Protein AF-A0A7V8FDC9-F1 (afdb_monomer_lite)

pLDDT: mean 93.67, std 9.34, range [40.03, 98.31]

Sequence (93 aa):
MNAPLLPISPLLPQIQQHLAQHPRLVLEAPPGAGKTTQVPLALLDAPWLQDRKIILLEPRRVAARSAALFMARQLGEEVGGTVGYRIRFENKV

Radius of gyration: 13.57 Å; chains: 1; bounding box: 29×32×37 Å

Organism: Stenotrophomonas maltophilia (NCBI:txid40324)

S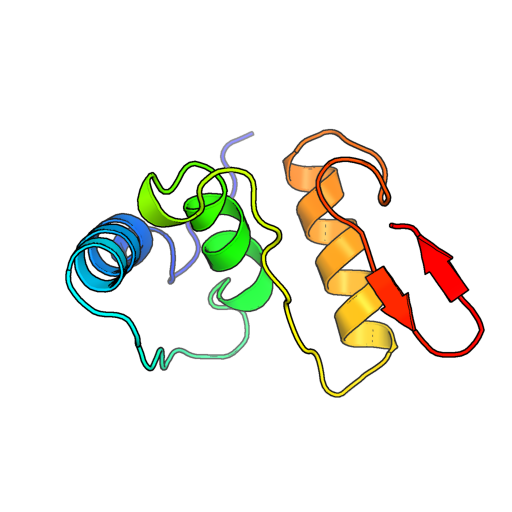econdary structure (DSSP, 8-state):
------TTGGGHHHHHHHHHH-S-------TTSSHHHHHHHHTTT-TTTTTPPP----SSHHHHHHHHHHHHHHHT--TTSSS-EEETTEEE-

Structure (mmCIF, N/CA/C/O backbone):
data_AF-A0A7V8FDC9-F1
#
_entry.id   AF-A0A7V8FDC9-F1
#
loop_
_atom_site.group_PDB
_atom_site.id
_atom_site.type_symbol
_atom_site.label_atom_id
_atom_site.label_alt_id
_atom_site.label_comp_id
_atom_site.label_asym_id
_atom_site.label_entity_id
_atom_site.label_seq_id
_atom_site.pdbx_PDB_ins_code
_atom_site.Cartn_x
_atom_site.Cartn_y
_atom_site.Cartn_z
_atom_site.occupancy
_atom_site.B_iso_or_equiv
_atom_site.auth_seq_id
_atom_site.auth_comp_id
_atom_site.auth_asym_id
_atom_site.auth_atom_id
_atom_site.pdbx_PDB_model_num
ATOM 1 N N . MET A 1 1 ? 0.174 20.020 -9.590 1.00 40.03 1 MET A N 1
ATOM 2 C CA . MET A 1 1 ? 1.450 19.572 -10.193 1.00 40.03 1 MET A CA 1
ATOM 3 C C . MET A 1 1 ? 1.227 18.160 -10.702 1.00 40.03 1 MET A C 1
ATOM 5 O O . MET A 1 1 ? 0.902 17.309 -9.886 1.00 40.03 1 MET A O 1
ATOM 9 N N . ASN A 1 2 ? 1.299 17.929 -12.018 1.00 46.06 2 ASN A N 1
ATOM 10 C CA . ASN A 1 2 ? 1.130 16.589 -12.588 1.00 46.06 2 ASN A CA 1
ATOM 11 C C . ASN A 1 2 ? 2.242 15.687 -12.049 1.00 46.06 2 ASN A C 1
ATOM 13 O O . ASN A 1 2 ? 3.413 15.908 -12.356 1.00 46.06 2 ASN A O 1
ATOM 17 N N . ALA A 1 3 ? 1.882 14.715 -11.211 1.00 58.12 3 ALA A N 1
ATOM 18 C CA . ALA A 1 3 ? 2.814 13.678 -10.803 1.00 58.12 3 ALA A CA 1
ATOM 19 C C . ALA A 1 3 ? 3.331 12.962 -12.066 1.00 58.12 3 ALA A C 1
ATOM 21 O O . ALA A 1 3 ? 2.544 12.743 -12.994 1.00 58.12 3 ALA A O 1
ATOM 22 N N . PRO A 1 4 ? 4.630 12.621 -12.149 1.00 64.38 4 PRO A N 1
ATOM 23 C CA . PRO A 1 4 ? 5.137 11.836 -13.265 1.00 64.38 4 PRO A CA 1
ATOM 24 C C . PRO A 1 4 ? 4.330 10.538 -13.370 1.00 64.38 4 PRO A C 1
ATOM 26 O O . PRO A 1 4 ? 4.123 9.855 -12.366 1.00 64.38 4 PRO A O 1
ATOM 29 N N . LEU A 1 5 ? 3.856 10.226 -14.580 1.00 83.06 5 LEU A N 1
ATOM 30 C CA . LEU A 1 5 ? 3.119 8.995 -14.860 1.00 83.06 5 LEU A CA 1
ATOM 31 C C . LEU A 1 5 ? 3.988 7.800 -14.459 1.00 83.06 5 LEU A C 1
ATOM 33 O O . LEU A 1 5 ? 5.061 7.578 -15.022 1.00 83.06 5 LEU A O 1
ATOM 37 N N . LEU A 1 6 ? 3.534 7.053 -13.455 1.00 91.62 6 LEU A N 1
ATOM 38 C CA . LEU A 1 6 ? 4.226 5.861 -12.988 1.00 91.62 6 LEU A CA 1
ATOM 39 C C . LEU A 1 6 ? 3.951 4.709 -13.965 1.00 91.62 6 LEU A C 1
ATOM 41 O O . LEU A 1 6 ? 2.858 4.640 -14.529 1.00 91.62 6 LEU A O 1
ATOM 45 N N . PRO A 1 7 ? 4.883 3.754 -14.141 1.00 94.44 7 PRO A N 1
ATOM 46 C CA . PRO A 1 7 ? 4.675 2.615 -15.037 1.00 94.44 7 PRO A CA 1
ATOM 47 C C . PRO A 1 7 ? 3.393 1.812 -14.763 1.00 94.44 7 PRO A C 1
ATOM 49 O O . PRO A 1 7 ? 2.853 1.196 -15.675 1.00 94.44 7 PRO A O 1
ATOM 52 N N . ILE A 1 8 ? 2.889 1.820 -13.522 1.00 94.75 8 ILE A N 1
ATOM 53 C CA . ILE A 1 8 ? 1.632 1.152 -13.164 1.00 94.75 8 ILE A CA 1
ATOM 54 C C . ILE A 1 8 ? 0.375 1.927 -13.580 1.00 94.75 8 ILE A C 1
ATOM 56 O O . ILE A 1 8 ? -0.676 1.314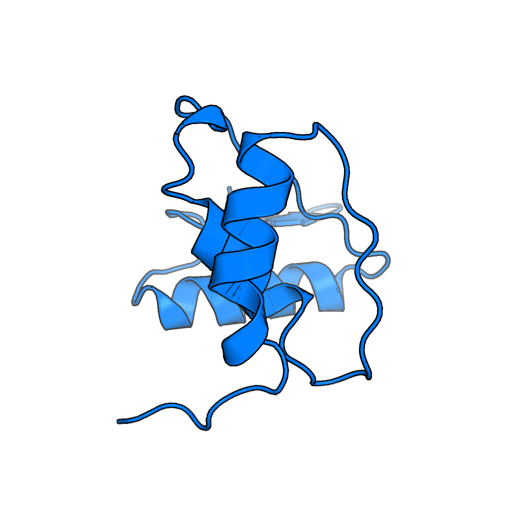 -13.740 1.00 94.75 8 ILE A O 1
ATOM 60 N N . SER A 1 9 ? 0.456 3.249 -13.759 1.00 93.62 9 SER A N 1
ATOM 61 C CA . SER A 1 9 ? -0.692 4.120 -14.036 1.00 93.62 9 SER A CA 1
ATOM 62 C C . SER A 1 9 ? -1.572 3.642 -15.202 1.00 93.62 9 SER A C 1
ATOM 64 O O . SER A 1 9 ? -2.779 3.533 -14.992 1.00 93.62 9 SER A O 1
ATOM 66 N N . PRO A 1 10 ? -1.036 3.283 -16.391 1.00 94.12 10 PRO A N 1
ATOM 67 C CA . PRO A 1 10 ? -1.872 2.791 -17.490 1.00 94.12 10 PRO A CA 1
ATOM 68 C C . PRO A 1 10 ? -2.527 1.425 -17.217 1.00 94.12 10 PRO A C 1
ATOM 70 O O . PRO A 1 10 ? -3.488 1.073 -17.892 1.00 94.12 10 PRO A O 1
ATOM 73 N N . LEU A 1 11 ? -2.039 0.658 -16.234 1.00 94.88 11 LEU A N 1
ATOM 74 C CA . LEU A 1 11 ? -2.558 -0.671 -15.894 1.00 94.88 11 LEU A CA 1
ATOM 75 C C . LEU A 1 11 ? -3.664 -0.632 -14.827 1.00 94.88 11 LEU A C 1
ATOM 77 O O . LEU A 1 11 ? -4.378 -1.620 -14.666 1.00 94.88 11 LEU A O 1
ATOM 81 N N . LEU A 1 12 ? -3.842 0.484 -14.106 1.00 95.94 12 LEU A N 1
ATOM 82 C CA . LEU A 1 12 ? -4.824 0.587 -13.015 1.00 95.94 12 LEU A CA 1
ATOM 83 C C . LEU A 1 12 ? -6.264 0.241 -13.446 1.00 95.94 12 LEU A C 1
ATOM 85 O O . LEU A 1 12 ? -6.889 -0.551 -12.736 1.00 95.94 12 LEU A O 1
ATOM 89 N N . PRO A 1 13 ? -6.780 0.711 -14.605 1.00 95.88 13 PRO A N 1
ATOM 90 C CA . PRO A 1 13 ? -8.128 0.343 -15.042 1.00 95.88 13 PRO A CA 1
ATOM 91 C C . PRO A 1 13 ? -8.284 -1.166 -15.268 1.00 95.88 13 PRO A C 1
ATOM 93 O O . PRO A 1 13 ? -9.285 -1.759 -14.869 1.00 95.88 13 PRO A O 1
ATOM 96 N N . GLN A 1 14 ? -7.269 -1.812 -15.849 1.00 96.38 14 GLN A N 1
ATOM 97 C CA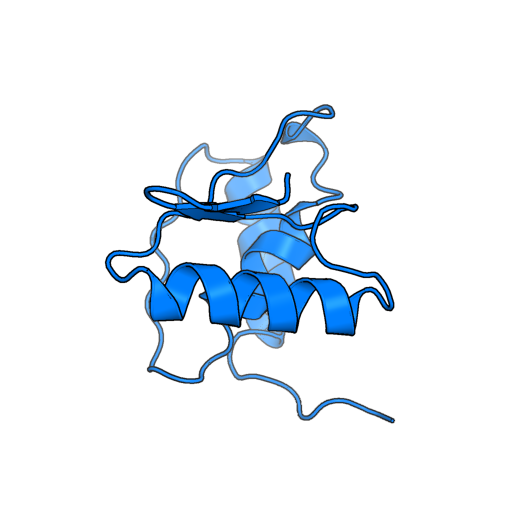 . GLN A 1 14 ? -7.278 -3.256 -16.086 1.00 96.38 14 GLN A CA 1
ATOM 98 C C . GLN A 1 14 ? -7.233 -4.044 -14.768 1.00 96.38 14 GLN A C 1
ATOM 100 O O . GLN A 1 14 ? -7.926 -5.050 -14.624 1.00 96.38 14 GLN A O 1
ATOM 105 N N . ILE A 1 15 ? -6.457 -3.572 -13.786 1.00 97.00 15 ILE A N 1
ATOM 106 C CA . ILE A 1 15 ? -6.393 -4.160 -12.440 1.00 97.00 15 ILE A CA 1
ATOM 107 C C . ILE A 1 15 ? -7.763 -4.086 -11.753 1.00 97.00 15 ILE A C 1
ATOM 109 O O . ILE A 1 15 ? -8.235 -5.093 -11.223 1.00 97.00 15 ILE A O 1
ATOM 113 N N . GLN A 1 16 ? -8.418 -2.920 -11.792 1.00 96.81 16 GLN A N 1
ATOM 114 C CA . GLN A 1 16 ? -9.753 -2.715 -11.221 1.00 96.81 16 GLN A CA 1
ATOM 115 C C . GLN A 1 16 ? -10.793 -3.637 -11.870 1.00 96.81 16 GLN A C 1
ATOM 117 O O . GLN A 1 16 ? -11.534 -4.320 -11.164 1.00 96.81 16 GLN A O 1
ATOM 122 N N . GLN A 1 17 ? -10.817 -3.697 -13.206 1.00 96.69 17 GLN A N 1
ATOM 123 C CA . GLN A 1 17 ? -11.732 -4.558 -13.960 1.00 96.69 17 GLN A CA 1
ATOM 124 C C . GLN A 1 17 ? -11.521 -6.040 -13.641 1.00 96.69 17 GLN A C 1
ATOM 126 O O . GLN A 1 17 ? -12.491 -6.760 -13.409 1.00 96.69 17 GLN A O 1
ATOM 131 N N . HIS A 1 18 ? -10.266 -6.494 -13.579 1.00 97.50 18 HIS A N 1
ATOM 132 C CA . HIS A 1 18 ? -9.960 -7.886 -13.268 1.00 97.50 18 HIS A CA 1
ATOM 133 C C . HIS A 1 18 ? -10.426 -8.260 -11.859 1.00 97.50 18 HIS A C 1
ATOM 135 O O . HIS A 1 18 ? -11.091 -9.277 -11.690 1.00 97.50 18 HIS A O 1
ATOM 141 N N . LEU A 1 19 ? -10.135 -7.427 -10.853 1.00 96.75 19 LEU A N 1
ATOM 142 C CA . LEU A 1 19 ? -10.536 -7.690 -9.467 1.00 96.75 19 LEU A CA 1
ATOM 143 C C . LEU A 1 19 ? -12.049 -7.559 -9.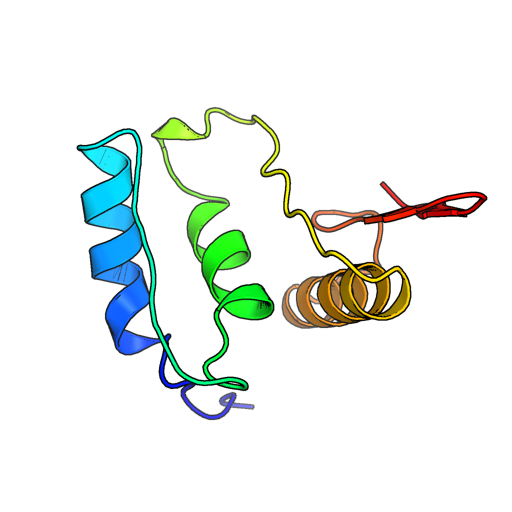231 1.00 96.75 19 LEU A C 1
ATOM 145 O O . LEU A 1 19 ? -12.571 -8.142 -8.286 1.00 96.75 19 LEU A O 1
ATOM 149 N N . ALA A 1 20 ? -12.773 -6.846 -10.099 1.00 96.25 20 ALA A N 1
ATOM 150 C CA . ALA A 1 20 ? -14.235 -6.835 -10.081 1.00 96.25 20 ALA A CA 1
ATOM 151 C C . ALA A 1 20 ? -14.856 -8.162 -10.552 1.00 96.25 20 ALA A C 1
ATOM 153 O O . ALA A 1 20 ? -15.973 -8.484 -10.155 1.00 96.25 20 ALA A O 1
ATOM 154 N N . GLN A 1 21 ? -14.150 -8.930 -11.387 1.00 97.12 21 GLN A N 1
ATOM 155 C CA . GLN A 1 21 ? -14.638 -10.191 -11.962 1.00 97.12 21 GLN A CA 1
ATOM 156 C C . GLN A 1 21 ? -14.015 -11.426 -11.303 1.00 97.12 21 GLN A C 1
ATOM 158 O O . GLN A 1 21 ? -14.609 -12.505 -11.295 1.00 97.12 21 GLN A O 1
ATOM 163 N N . HIS A 1 22 ? -12.815 -11.280 -10.745 1.00 97.00 22 HIS A N 1
ATOM 164 C CA . HIS A 1 22 ? -12.023 -12.367 -10.199 1.00 97.00 22 HIS A CA 1
ATOM 165 C C . HIS A 1 22 ? -11.478 -12.008 -8.815 1.00 97.00 22 HIS A C 1
ATOM 167 O O . HIS A 1 22 ? -10.992 -10.902 -8.600 1.00 97.00 22 HIS A O 1
ATOM 173 N N . PRO A 1 23 ? -11.453 -12.959 -7.868 1.00 94.94 23 PRO A N 1
ATOM 174 C CA . PRO A 1 23 ? -11.059 -12.668 -6.492 1.00 94.94 23 PRO A CA 1
ATOM 175 C C . PRO A 1 23 ? -9.544 -12.489 -6.293 1.00 94.94 23 PRO A C 1
ATOM 177 O O . PRO A 1 23 ? -9.105 -12.250 -5.170 1.00 94.94 23 PRO A O 1
ATOM 180 N N . ARG A 1 24 ? -8.715 -12.702 -7.325 1.00 96.81 24 ARG A N 1
ATOM 181 C CA . ARG A 1 24 ? -7.251 -12.764 -7.198 1.00 96.81 24 ARG A CA 1
ATOM 182 C C . ARG A 1 24 ? -6.569 -12.226 -8.446 1.00 96.81 24 ARG A C 1
ATOM 184 O O . ARG A 1 24 ? -6.997 -12.535 -9.549 1.00 96.81 24 ARG A O 1
ATOM 191 N N . LEU A 1 25 ? -5.455 -11.530 -8.248 1.00 96.44 25 LEU A N 1
ATOM 192 C CA . LEU A 1 25 ? -4.572 -11.044 -9.303 1.00 96.44 25 LEU A CA 1
ATOM 193 C C . LEU A 1 25 ? -3.117 -11.176 -8.841 1.00 96.44 25 LEU A C 1
ATOM 195 O O . LEU A 1 25 ? -2.801 -10.847 -7.698 1.00 96.44 25 LEU A O 1
ATOM 199 N N . VAL A 1 26 ? -2.233 -11.621 -9.734 1.00 96.38 26 VAL A N 1
ATOM 200 C CA . VAL A 1 26 ? -0.780 -11.532 -9.540 1.00 96.38 26 VAL A CA 1
ATOM 201 C C . VAL A 1 26 ? -0.269 -10.387 -10.398 1.00 96.38 26 VAL A C 1
ATOM 203 O O . VAL A 1 26 ? -0.548 -10.333 -11.593 1.00 96.38 26 VAL A O 1
ATOM 206 N N . LEU A 1 27 ? 0.464 -9.468 -9.778 1.00 94.88 27 LEU A N 1
ATOM 207 C CA . LEU A 1 27 ? 1.005 -8.293 -10.442 1.00 94.88 27 LEU A CA 1
ATOM 208 C C . LEU A 1 27 ? 2.530 -8.327 -10.402 1.00 94.88 27 LEU A C 1
ATOM 210 O O . LEU A 1 27 ? 3.137 -8.190 -9.339 1.00 94.88 27 LEU A O 1
ATOM 214 N N . GLU A 1 28 ? 3.142 -8.431 -11.575 1.00 94.38 28 GLU A N 1
ATOM 215 C CA . GLU A 1 28 ? 4.581 -8.290 -11.755 1.00 94.38 28 GLU A CA 1
ATOM 216 C C . GLU A 1 28 ? 4.897 -6.921 -12.363 1.00 94.38 28 GLU A C 1
ATOM 218 O O . GLU A 1 28 ? 4.255 -6.479 -13.310 1.00 94.38 28 GLU A O 1
ATOM 223 N N . ALA A 1 29 ? 5.879 -6.218 -11.800 1.00 90.62 29 ALA A N 1
ATOM 224 C CA . ALA A 1 29 ? 6.478 -5.048 -12.439 1.00 90.62 29 ALA A CA 1
ATOM 225 C C . ALA A 1 29 ? 7.819 -4.713 -11.749 1.00 90.62 29 ALA A C 1
ATOM 227 O O . ALA A 1 29 ? 8.054 -5.157 -10.617 1.00 90.62 29 ALA A O 1
ATOM 228 N N . PRO A 1 30 ? 8.657 -3.838 -12.321 1.00 90.75 30 PRO A N 1
ATOM 229 C CA . PRO A 1 30 ? 9.937 -3.472 -11.713 1.00 90.75 30 PRO A CA 1
ATOM 230 C C . PRO A 1 30 ? 9.789 -2.676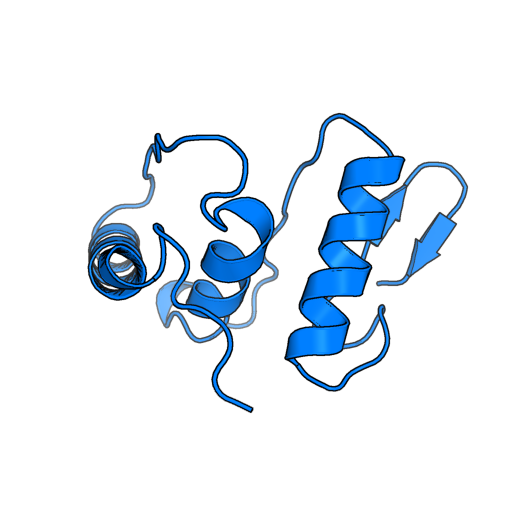 -10.397 1.00 90.75 30 PRO A C 1
ATOM 232 O O . PRO A 1 30 ? 8.737 -2.066 -10.148 1.00 90.75 30 PRO A O 1
ATOM 235 N N . PRO A 1 31 ? 10.816 -2.653 -9.525 1.00 91.44 31 PRO A N 1
ATOM 236 C CA . PRO A 1 31 ? 10.889 -1.713 -8.405 1.00 91.44 31 PRO A CA 1
ATOM 237 C C . PRO A 1 31 ? 10.701 -0.264 -8.875 1.00 91.44 31 PRO A C 1
ATOM 239 O O . PRO A 1 31 ? 11.089 0.091 -9.982 1.00 91.44 31 PRO A O 1
ATOM 242 N N . GLY A 1 32 ? 10.064 0.575 -8.056 1.00 91.50 32 GLY A N 1
ATOM 243 C CA . GLY A 1 32 ? 9.776 1.969 -8.425 1.00 91.50 32 GLY A CA 1
ATOM 244 C C . GLY A 1 32 ? 8.598 2.163 -9.392 1.00 91.50 32 GLY A C 1
ATOM 245 O O . GLY A 1 32 ? 8.176 3.293 -9.598 1.00 91.50 32 GLY A O 1
ATOM 246 N N . ALA A 1 33 ? 7.981 1.092 -9.910 1.00 94.75 33 ALA A N 1
ATOM 247 C CA . ALA A 1 33 ? 6.843 1.199 -10.833 1.00 94.75 33 ALA A CA 1
ATOM 248 C C . ALA A 1 33 ? 5.549 1.785 -10.225 1.00 94.75 33 ALA A C 1
ATOM 250 O O . ALA A 1 33 ? 4.594 2.010 -10.960 1.00 94.75 33 ALA A O 1
ATOM 251 N N . GLY A 1 34 ? 5.482 1.976 -8.902 1.00 94.81 34 GLY A N 1
ATOM 252 C CA . GLY A 1 34 ? 4.294 2.500 -8.211 1.00 94.81 34 GLY A CA 1
ATOM 253 C C . GLY A 1 34 ? 3.319 1.453 -7.658 1.00 94.81 34 GLY A C 1
ATOM 254 O O . GLY A 1 34 ? 2.235 1.811 -7.216 1.00 94.81 34 GLY A O 1
ATOM 255 N N . LYS A 1 35 ? 3.677 0.161 -7.646 1.00 95.69 35 LYS A N 1
ATOM 256 C CA . LYS A 1 35 ? 2.779 -0.934 -7.213 1.00 95.69 35 LYS A CA 1
ATOM 257 C C . LYS A 1 35 ? 2.203 -0.736 -5.809 1.00 95.69 35 LYS A C 1
ATOM 259 O O . LYS A 1 35 ? 0.993 -0.647 -5.651 1.00 95.69 35 LYS A O 1
ATOM 264 N N . THR A 1 36 ? 3.076 -0.608 -4.813 1.00 95.56 36 THR A N 1
ATOM 265 C CA . THR A 1 36 ? 2.697 -0.409 -3.406 1.00 95.56 36 THR A CA 1
ATOM 266 C C . THR A 1 36 ? 1.933 0.897 -3.181 1.00 95.56 36 THR A C 1
ATOM 268 O O . THR A 1 36 ? 1.115 0.978 -2.276 1.00 95.56 36 THR A O 1
ATOM 271 N N . THR A 1 37 ? 2.201 1.931 -3.983 1.00 95.50 37 THR A N 1
ATOM 272 C CA . THR A 1 37 ? 1.774 3.306 -3.693 1.00 95.50 37 THR A CA 1
ATOM 273 C C . THR A 1 37 ? 0.606 3.805 -4.535 1.00 95.50 37 THR A C 1
ATOM 275 O O . THR A 1 37 ? 0.079 4.870 -4.233 1.00 95.50 37 THR A O 1
ATOM 278 N N . GLN A 1 38 ? 0.223 3.102 -5.603 1.00 96.25 38 GLN A N 1
ATOM 279 C CA . GLN A 1 38 ? -0.884 3.492 -6.489 1.00 96.25 38 GLN A CA 1
ATOM 280 C C . GLN A 1 38 ? -2.001 2.456 -6.512 1.00 96.25 38 GLN A C 1
ATOM 282 O O . GLN A 1 38 ? -3.168 2.830 -6.517 1.00 96.25 38 GLN A O 1
ATOM 287 N N . VAL A 1 39 ? -1.662 1.161 -6.501 1.00 97.00 39 VAL A N 1
ATOM 288 C CA . VAL A 1 39 ? -2.670 0.100 -6.622 1.00 97.00 39 VAL A CA 1
ATOM 289 C C . VAL A 1 39 ? -3.655 0.121 -5.449 1.00 97.00 39 VAL A C 1
ATOM 291 O O . VAL A 1 39 ? -4.848 0.135 -5.723 1.00 97.00 39 VAL A O 1
ATOM 294 N N . PRO A 1 40 ? -3.231 0.196 -4.169 1.00 97.19 40 PRO A N 1
ATOM 295 C CA . PRO A 1 40 ? -4.189 0.236 -3.064 1.00 97.19 40 PRO A CA 1
ATOM 296 C C . PRO A 1 40 ? -5.121 1.449 -3.131 1.00 97.19 40 PRO A C 1
ATOM 298 O O . PRO A 1 40 ? -6.314 1.300 -2.900 1.00 97.19 40 PRO A O 1
ATOM 301 N N . LEU A 1 41 ? -4.591 2.622 -3.504 1.00 96.94 41 LEU A N 1
ATOM 302 C CA . LEU A 1 41 ? -5.377 3.853 -3.626 1.00 96.94 41 LEU A CA 1
ATOM 303 C C . LEU A 1 41 ? -6.427 3.753 -4.737 1.00 96.94 41 LEU A C 1
ATOM 305 O O . LEU A 1 41 ? -7.579 4.101 -4.519 1.00 96.94 41 LEU A O 1
ATOM 309 N N . ALA A 1 42 ? -6.060 3.204 -5.898 1.00 96.06 42 ALA A N 1
ATOM 310 C CA . ALA A 1 42 ? -6.993 2.993 -7.004 1.00 96.06 42 ALA A CA 1
ATOM 311 C C . ALA A 1 42 ? -8.116 1.991 -6.673 1.00 96.06 42 ALA A C 1
ATOM 313 O O . ALA A 1 42 ? -9.132 1.951 -7.362 1.00 96.06 42 ALA A O 1
ATOM 314 N N . LEU A 1 43 ? -7.936 1.154 -5.650 1.00 96.94 43 LEU A N 1
ATOM 315 C CA . LEU A 1 43 ? -8.923 0.162 -5.228 1.00 96.94 43 LEU A CA 1
ATOM 316 C C . LEU A 1 43 ? -9.819 0.642 -4.076 1.00 96.94 43 LEU A C 1
ATOM 318 O O . LEU A 1 43 ? -10.724 -0.100 -3.703 1.00 96.94 43 LEU A O 1
ATOM 322 N N . LEU A 1 44 ? -9.603 1.845 -3.524 1.00 95.69 44 LEU A N 1
ATOM 323 C CA . LEU A 1 44 ? -10.416 2.375 -2.419 1.00 95.69 44 LEU A CA 1
ATOM 324 C C . LEU A 1 44 ? -11.896 2.510 -2.798 1.00 95.69 44 LEU A C 1
ATOM 326 O O . LEU A 1 44 ? -12.759 2.154 -2.005 1.00 95.69 44 LEU A O 1
ATOM 330 N N . ASP A 1 45 ? -12.177 2.925 -4.033 1.00 92.81 45 ASP A N 1
ATOM 331 C CA . ASP A 1 45 ? -13.545 3.112 -4.536 1.00 92.81 45 ASP A CA 1
ATOM 332 C C . ASP A 1 45 ? -14.102 1.863 -5.241 1.00 92.81 45 ASP A C 1
ATOM 334 O O . ASP A 1 45 ? -15.103 1.920 -5.960 1.00 92.81 45 ASP A O 1
ATOM 338 N N . ALA A 1 46 ? -13.438 0.712 -5.103 1.00 95.50 46 ALA A N 1
ATOM 339 C CA . ALA A 1 46 ? -13.865 -0.496 -5.788 1.00 95.50 46 ALA A CA 1
ATOM 340 C C . ALA A 1 46 ? -15.207 -1.006 -5.213 1.00 95.50 46 ALA A C 1
ATOM 342 O O . ALA A 1 46 ? -15.285 -1.276 -4.013 1.00 95.50 46 ALA A O 1
ATOM 343 N N . PRO A 1 47 ? -16.250 -1.251 -6.036 1.00 93.56 47 PRO A N 1
ATOM 344 C CA . PRO A 1 47 ? -17.575 -1.645 -5.534 1.00 93.56 47 PRO A CA 1
ATOM 345 C C . PRO A 1 47 ? -17.584 -2.930 -4.697 1.00 93.56 47 PRO A C 1
ATOM 347 O O . PRO A 1 47 ? -18.398 -3.097 -3.792 1.00 93.56 47 PRO A O 1
ATOM 350 N N . TRP A 1 48 ? -16.661 -3.851 -4.983 1.00 95.00 48 TRP A N 1
ATOM 351 C CA . TRP A 1 48 ? -16.515 -5.102 -4.242 1.00 95.00 48 TRP A CA 1
ATOM 352 C C . TRP A 1 48 ? -15.888 -4.915 -2.853 1.00 95.00 48 TRP A C 1
ATOM 354 O O . TRP A 1 48 ? -15.956 -5.831 -2.028 1.00 95.00 48 TRP A O 1
ATOM 364 N N . LEU A 1 49 ? -15.278 -3.760 -2.566 1.00 95.50 49 LEU A N 1
ATOM 365 C CA . LEU A 1 49 ? -14.668 -3.488 -1.269 1.00 95.50 49 LEU A CA 1
ATOM 366 C C . LEU A 1 49 ? -15.737 -3.365 -0.176 1.00 95.50 49 LEU A C 1
ATOM 368 O O . LEU A 1 49 ? -15.535 -3.922 0.901 1.00 95.50 49 LEU A O 1
ATOM 372 N N . GLN A 1 50 ? -16.897 -2.765 -0.481 1.00 92.69 50 GLN A N 1
ATOM 373 C CA . GLN A 1 50 ? -18.057 -2.657 0.422 1.00 92.69 50 GLN A CA 1
ATOM 374 C C . GLN A 1 50 ? -17.679 -2.111 1.812 1.00 92.69 50 GLN A C 1
ATOM 376 O O . GLN A 1 50 ? -17.885 -2.783 2.821 1.00 92.69 50 GLN A O 1
ATOM 381 N N . ASP A 1 51 ? -17.033 -0.943 1.852 1.00 88.69 51 ASP A N 1
ATOM 382 C CA . ASP A 1 51 ? -16.565 -0.269 3.080 1.00 88.69 51 ASP A CA 1
ATOM 383 C C . ASP A 1 51 ? -15.580 -1.082 3.947 1.00 88.69 51 ASP A C 1
ATOM 385 O O . ASP A 1 51 ? -15.262 -0.721 5.085 1.00 88.69 51 ASP A O 1
ATOM 389 N N . ARG A 1 52 ? -15.053 -2.196 3.423 1.00 95.44 52 ARG A N 1
ATOM 390 C CA . ARG A 1 52 ? -14.007 -2.976 4.091 1.00 95.44 52 ARG A CA 1
ATOM 391 C C . ARG A 1 52 ? -12.644 -2.316 3.914 1.00 95.44 52 ARG A C 1
ATOM 393 O O . ARG A 1 52 ? -12.419 -1.471 3.056 1.00 95.44 52 ARG A O 1
ATOM 400 N N . LYS A 1 53 ? -11.689 -2.747 4.736 1.00 95.75 53 LYS A N 1
ATOM 401 C CA . LYS A 1 53 ? -10.310 -2.252 4.698 1.00 95.75 53 LYS A CA 1
ATOM 402 C C . LYS A 1 53 ? -9.452 -3.087 3.753 1.00 95.75 53 LYS A C 1
ATOM 404 O O . LYS A 1 53 ? -9.522 -4.316 3.769 1.00 95.75 53 LYS A O 1
ATOM 409 N N . ILE A 1 54 ? -8.576 -2.422 3.005 1.00 97.69 54 ILE A N 1
ATOM 410 C CA . ILE A 1 54 ? -7.481 -3.072 2.280 1.00 97.69 54 ILE A CA 1
ATOM 411 C C . ILE A 1 54 ? -6.314 -3.265 3.250 1.00 97.69 54 ILE A C 1
ATOM 413 O O . ILE A 1 54 ? -5.845 -2.311 3.869 1.00 97.69 54 ILE A O 1
ATOM 417 N N . ILE A 1 55 ? -5.824 -4.499 3.375 1.00 97.62 55 ILE A N 1
ATOM 418 C CA . ILE A 1 55 ? -4.619 -4.802 4.153 1.00 97.62 55 ILE A CA 1
ATOM 419 C C . ILE A 1 55 ? -3.435 -4.929 3.200 1.00 97.62 55 ILE A C 1
ATOM 421 O O . ILE A 1 55 ? -3.377 -5.846 2.384 1.00 97.62 55 ILE A O 1
ATOM 425 N N . LEU A 1 56 ? -2.477 -4.014 3.333 1.00 97.62 56 LEU A N 1
ATOM 426 C CA . LEU A 1 56 ? -1.220 -4.037 2.596 1.00 97.62 56 LEU A CA 1
ATOM 427 C C . LEU A 1 56 ? -0.103 -4.556 3.503 1.00 97.62 56 LEU A C 1
ATOM 429 O O . LEU A 1 56 ? 0.238 -3.929 4.506 1.00 97.62 56 LEU A O 1
ATOM 433 N N . LEU A 1 57 ? 0.461 -5.711 3.154 1.00 97.44 57 LEU A N 1
ATOM 434 C CA . LEU A 1 57 ? 1.556 -6.322 3.901 1.00 97.44 57 LEU A CA 1
ATOM 435 C C . LEU A 1 57 ? 2.900 -5.912 3.303 1.00 97.44 57 LEU A C 1
ATOM 437 O O . LEU A 1 57 ? 3.132 -6.070 2.109 1.00 97.44 57 LEU A O 1
ATOM 441 N N . GLU A 1 58 ? 3.804 -5.444 4.158 1.00 96.25 58 GLU A N 1
ATOM 442 C CA . GLU A 1 58 ? 5.174 -5.089 3.795 1.00 96.25 58 GLU A CA 1
ATOM 443 C C . GLU A 1 58 ? 6.151 -5.841 4.714 1.00 96.25 58 GLU A C 1
ATOM 445 O O . GLU A 1 58 ? 5.967 -5.843 5.935 1.00 96.25 58 GLU A O 1
ATOM 450 N N . PRO A 1 59 ? 7.218 -6.466 4.180 1.00 93.62 59 PRO A N 1
ATOM 451 C CA . PRO A 1 59 ? 8.103 -7.333 4.963 1.00 93.62 59 PRO A CA 1
ATOM 452 C C . PRO A 1 59 ? 8.991 -6.557 5.945 1.00 93.62 59 PRO A C 1
ATOM 454 O O . PRO A 1 59 ? 9.585 -7.135 6.853 1.00 93.62 59 PRO A O 1
ATOM 457 N N . ARG A 1 60 ? 9.131 -5.240 5.755 1.00 96.00 60 ARG A N 1
ATOM 458 C CA . ARG A 1 60 ? 10.020 -4.379 6.541 1.00 96.00 60 ARG A CA 1
ATOM 459 C C . ARG A 1 60 ? 9.226 -3.240 7.166 1.00 96.00 60 ARG A C 1
ATOM 461 O O . ARG A 1 60 ? 8.498 -2.537 6.474 1.00 96.00 60 ARG A O 1
ATOM 468 N N . ARG A 1 61 ? 9.465 -2.981 8.458 1.00 96.38 61 ARG A N 1
ATOM 469 C CA . ARG A 1 61 ? 8.832 -1.879 9.216 1.00 96.38 61 ARG A CA 1
ATOM 470 C C . ARG A 1 61 ? 8.984 -0.522 8.526 1.00 96.38 61 ARG A C 1
ATOM 472 O O . ARG A 1 61 ? 8.029 0.242 8.453 1.00 96.38 61 ARG A O 1
ATOM 479 N N . VAL A 1 62 ? 10.182 -0.245 8.006 1.00 96.50 62 VAL A N 1
ATOM 480 C CA . VAL A 1 62 ? 10.478 1.008 7.296 1.00 96.50 62 VAL A CA 1
ATOM 481 C C . VAL A 1 62 ? 9.651 1.119 6.015 1.00 96.50 62 VAL A C 1
ATOM 483 O O . VAL A 1 62 ? 9.091 2.176 5.764 1.00 96.50 62 VAL A O 1
ATOM 486 N N . ALA A 1 63 ? 9.501 0.029 5.254 1.00 95.19 63 ALA A N 1
ATOM 487 C CA . ALA A 1 63 ? 8.693 0.024 4.035 1.00 95.19 63 ALA A CA 1
ATOM 488 C C . ALA A 1 63 ? 7.210 0.283 4.339 1.00 95.19 63 ALA A C 1
ATOM 490 O O . ALA A 1 63 ? 6.622 1.164 3.720 1.00 95.19 63 ALA A O 1
ATOM 491 N N . ALA A 1 64 ? 6.647 -0.387 5.353 1.00 96.62 64 ALA A N 1
ATOM 492 C CA . ALA A 1 64 ? 5.264 -0.170 5.788 1.00 96.62 64 ALA A CA 1
ATOM 493 C C . ALA A 1 64 ? 5.001 1.301 6.158 1.00 96.62 64 ALA A C 1
ATOM 495 O O . ALA A 1 64 ? 4.067 1.925 5.655 1.00 96.62 64 ALA A O 1
ATOM 496 N N . ARG A 1 65 ? 5.869 1.879 6.999 1.00 97.19 65 ARG A N 1
ATOM 497 C CA . ARG A 1 65 ? 5.758 3.276 7.437 1.00 97.19 65 ARG A CA 1
ATOM 498 C C . ARG A 1 65 ? 5.917 4.256 6.272 1.00 97.19 65 ARG A C 1
ATOM 500 O O . ARG A 1 65 ? 5.115 5.176 6.139 1.00 97.19 65 ARG A O 1
ATOM 507 N N . SER A 1 66 ? 6.929 4.065 5.425 1.00 96.81 66 SER A N 1
ATOM 508 C CA . SER A 1 66 ? 7.181 4.928 4.266 1.00 96.81 66 SER A CA 1
ATOM 509 C C . SER A 1 66 ? 6.054 4.866 3.237 1.00 96.81 66 SER A C 1
ATOM 511 O O . SER A 1 66 ? 5.666 5.910 2.721 1.00 96.81 66 SER A O 1
ATOM 513 N N . ALA A 1 67 ? 5.501 3.681 2.966 1.00 97.12 67 ALA A N 1
ATOM 514 C CA . ALA A 1 67 ? 4.379 3.510 2.049 1.00 97.12 67 ALA A CA 1
ATOM 515 C C . ALA A 1 67 ? 3.127 4.238 2.553 1.00 97.12 67 ALA A C 1
ATOM 517 O O . ALA A 1 67 ? 2.530 5.007 1.803 1.00 97.12 67 ALA A O 1
ATOM 518 N N . ALA A 1 68 ? 2.779 4.065 3.832 1.00 97.88 68 ALA A N 1
ATOM 519 C CA . ALA A 1 68 ? 1.637 4.743 4.437 1.00 97.88 68 ALA A CA 1
ATOM 520 C C . ALA A 1 68 ? 1.796 6.272 4.426 1.00 97.88 68 ALA A C 1
ATOM 522 O O . ALA A 1 68 ? 0.889 6.975 3.991 1.00 97.88 68 ALA A O 1
ATOM 523 N N . LEU A 1 69 ? 2.969 6.791 4.819 1.00 97.69 69 LEU A N 1
ATOM 524 C CA . LEU A 1 69 ? 3.273 8.229 4.761 1.00 97.69 69 LEU A CA 1
ATOM 525 C C . LEU A 1 69 ? 3.167 8.788 3.342 1.00 97.69 69 LEU A C 1
ATOM 527 O O . LEU A 1 69 ? 2.638 9.878 3.145 1.00 97.69 69 LEU A O 1
ATOM 531 N N . PHE A 1 70 ? 3.684 8.061 2.354 1.00 97.19 70 PHE A N 1
ATOM 532 C CA . PHE A 1 70 ? 3.648 8.492 0.962 1.00 97.19 70 PHE A CA 1
ATOM 533 C C . PHE A 1 70 ? 2.222 8.512 0.403 1.00 97.19 70 PHE A C 1
ATOM 535 O O . PHE A 1 70 ? 1.844 9.469 -0.267 1.00 97.19 70 PHE A O 1
ATOM 542 N N . MET A 1 71 ? 1.426 7.480 0.688 1.00 97.69 71 MET A N 1
ATOM 543 C CA . MET A 1 71 ? 0.037 7.396 0.236 1.00 97.69 71 MET A CA 1
ATOM 544 C C . MET A 1 71 ? -0.863 8.429 0.927 1.00 97.69 71 MET A C 1
ATOM 546 O O . MET A 1 71 ? -1.602 9.117 0.235 1.00 97.69 71 MET A O 1
ATOM 550 N N . ALA A 1 72 ? -0.746 8.623 2.246 1.00 98.06 72 ALA A N 1
ATOM 551 C CA . ALA A 1 72 ? -1.511 9.653 2.960 1.00 98.06 72 ALA A CA 1
ATOM 552 C C . ALA A 1 72 ? -1.230 11.062 2.405 1.00 98.06 72 ALA A C 1
ATOM 554 O O . ALA A 1 72 ? -2.153 11.820 2.121 1.00 98.06 72 ALA A O 1
ATOM 555 N N . ARG A 1 73 ? 0.044 11.374 2.116 1.00 97.19 73 ARG A N 1
ATOM 556 C CA . ARG A 1 73 ? 0.427 12.643 1.473 1.00 97.19 73 ARG A CA 1
ATOM 557 C C . ARG A 1 73 ? -0.201 12.840 0.095 1.00 97.19 73 ARG A C 1
ATOM 559 O O . ARG A 1 73 ? -0.516 13.973 -0.247 1.00 97.19 73 ARG A O 1
ATOM 566 N N . GLN A 1 74 ? -0.369 11.780 -0.697 1.00 95.06 74 GLN A N 1
ATOM 567 C CA . GLN A 1 74 ? -1.039 11.882 -1.999 1.00 95.06 74 GLN A CA 1
ATOM 568 C C . GLN A 1 74 ? -2.529 12.197 -1.873 1.00 95.06 74 GLN A C 1
ATOM 570 O O . GLN A 1 74 ? -3.073 12.862 -2.748 1.00 95.06 74 GLN A O 1
ATOM 575 N N . LEU A 1 75 ? -3.159 11.758 -0.785 1.00 96.31 75 LEU A N 1
ATOM 576 C CA . LEU A 1 75 ? -4.544 12.094 -0.461 1.00 96.31 75 LEU A CA 1
ATOM 577 C C . LEU A 1 75 ? -4.682 13.484 0.184 1.00 96.31 75 LEU A C 1
ATOM 579 O O . LEU A 1 75 ? -5.792 13.961 0.374 1.00 96.31 75 LEU A O 1
ATOM 583 N N . GLY A 1 76 ? -3.568 14.155 0.502 1.00 97.06 76 GLY A N 1
ATOM 584 C CA . GLY A 1 76 ? -3.588 15.426 1.229 1.00 97.06 76 GLY A CA 1
ATOM 585 C C . GLY A 1 76 ? -3.929 15.268 2.714 1.00 97.06 76 GLY A C 1
ATOM 586 O O . GLY A 1 76 ? -4.358 16.228 3.347 1.00 97.06 76 GLY A O 1
ATOM 587 N N . GLU A 1 77 ? -3.728 14.074 3.272 1.00 97.31 77 GLU A N 1
ATOM 588 C CA . GLU A 1 77 ? -4.088 13.718 4.644 1.00 97.31 77 GLU A CA 1
ATOM 589 C C . GLU A 1 77 ? -2.853 13.384 5.496 1.00 97.31 77 GLU A C 1
ATOM 591 O O . GLU A 1 77 ? -1.761 13.082 4.996 1.00 97.31 77 GLU A O 1
ATOM 596 N N . GLU A 1 78 ? -3.038 13.376 6.817 1.00 97.00 78 GLU A N 1
ATOM 597 C CA . GLU A 1 78 ? -2.085 12.757 7.735 1.00 97.00 78 GLU A CA 1
ATOM 598 C C . GLU A 1 78 ? -2.282 11.236 7.806 1.00 97.00 78 GLU A C 1
ATOM 600 O O . GLU A 1 78 ? -3.373 10.701 7.604 1.00 97.00 78 GLU A O 1
ATOM 605 N N . VAL A 1 79 ? -1.211 10.509 8.134 1.00 97.56 79 VAL A N 1
ATOM 606 C CA . VAL A 1 79 ? -1.308 9.059 8.359 1.00 97.56 79 VAL A CA 1
ATOM 607 C C . VAL A 1 79 ? -2.190 8.768 9.570 1.00 97.56 79 VAL A C 1
ATOM 609 O O . VAL A 1 79 ? -1.972 9.336 10.639 1.00 97.56 79 VAL A O 1
ATOM 612 N N . GLY A 1 80 ? -3.099 7.809 9.417 1.00 96.75 80 GLY A N 1
ATOM 613 C CA . GLY A 1 80 ? -4.129 7.466 10.399 1.00 96.75 80 GLY A CA 1
ATOM 614 C C . GLY A 1 80 ? -5.527 7.949 10.003 1.00 96.75 80 GLY A C 1
ATOM 615 O O . GLY A 1 80 ? -6.484 7.573 10.666 1.00 96.75 80 GLY A O 1
ATOM 616 N N . GLY A 1 81 ? -5.645 8.742 8.929 1.00 96.31 81 GLY A N 1
ATOM 617 C CA . GLY A 1 81 ? -6.909 8.988 8.228 1.00 96.31 81 GLY A CA 1
ATOM 618 C C . GLY A 1 81 ? -7.278 7.804 7.331 1.00 96.31 81 GLY A C 1
ATOM 619 O O . GLY A 1 81 ? -7.381 6.667 7.791 1.00 96.31 81 GLY A O 1
ATOM 620 N N . THR A 1 82 ? -7.407 8.040 6.025 1.00 96.88 82 THR A N 1
ATOM 621 C CA . THR A 1 82 ? -7.721 6.987 5.043 1.00 96.88 82 THR A CA 1
ATOM 622 C C . THR A 1 82 ? -6.640 5.902 4.989 1.00 96.88 82 THR A C 1
ATOM 624 O O . THR A 1 82 ? -6.932 4.716 4.826 1.00 96.88 82 THR A O 1
ATOM 627 N N . VAL A 1 83 ? -5.370 6.290 5.158 1.00 98.31 83 VAL A N 1
ATOM 628 C CA . VAL A 1 83 ? -4.221 5.375 5.119 1.00 98.31 83 VAL A CA 1
ATOM 629 C C . VAL A 1 83 ? -3.474 5.395 6.445 1.00 98.31 83 VAL A C 1
ATOM 631 O O . VAL A 1 83 ? -2.998 6.435 6.898 1.00 98.31 83 VAL A O 1
ATOM 634 N N . GLY A 1 84 ? -3.301 4.211 7.029 1.00 98.06 84 GLY A N 1
ATOM 635 C CA . GLY A 1 84 ? -2.578 3.999 8.278 1.00 98.06 84 GLY A CA 1
ATOM 636 C C . GLY A 1 84 ? -1.522 2.898 8.190 1.00 98.06 84 GLY A C 1
ATOM 637 O O . GLY A 1 84 ? -1.387 2.212 7.177 1.00 98.06 84 GLY A O 1
ATOM 638 N N . TYR A 1 85 ? -0.776 2.697 9.274 1.00 97.94 85 TYR A N 1
ATOM 639 C CA . TYR A 1 85 ? 0.066 1.512 9.457 1.00 97.94 85 TYR A CA 1
ATOM 640 C C . TYR A 1 85 ? 0.047 1.012 10.898 1.00 97.94 85 TYR A C 1
ATOM 642 O O . TYR A 1 85 ? -0.095 1.770 11.858 1.00 97.94 85 TYR A O 1
ATOM 650 N N . ARG A 1 86 ? 0.298 -0.288 11.045 1.00 97.62 86 ARG A N 1
ATOM 651 C CA . ARG A 1 86 ? 0.544 -0.938 12.328 1.00 97.62 86 ARG A CA 1
ATOM 652 C C . ARG A 1 86 ? 1.838 -1.733 12.243 1.00 97.62 86 ARG A C 1
ATOM 654 O O . ARG A 1 86 ? 1.978 -2.616 11.403 1.00 97.62 86 ARG A O 1
ATOM 661 N N . ILE A 1 87 ? 2.782 -1.429 13.124 1.00 96.44 87 ILE A N 1
ATOM 662 C CA . ILE A 1 87 ? 4.039 -2.162 13.289 1.00 96.44 87 I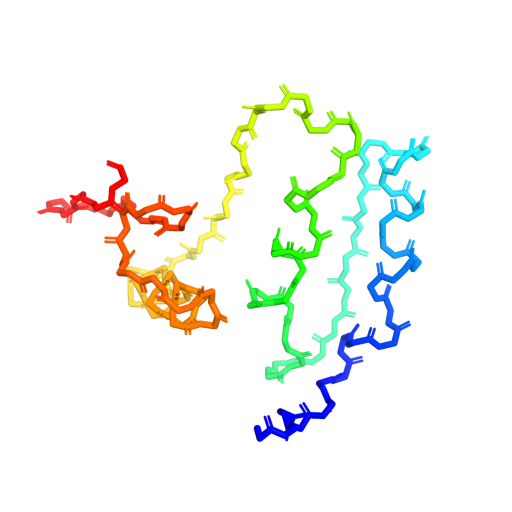LE A CA 1
ATOM 663 C C . ILE A 1 87 ? 4.281 -2.422 14.777 1.00 96.44 87 ILE A C 1
ATOM 665 O O . ILE A 1 87 ? 3.605 -1.878 15.649 1.00 96.44 87 ILE A O 1
ATOM 669 N N . ARG A 1 88 ? 5.258 -3.272 15.105 1.00 94.50 88 ARG A N 1
ATOM 670 C CA . ARG A 1 88 ? 5.592 -3.537 16.509 1.00 94.50 88 ARG A CA 1
ATOM 671 C C . ARG A 1 88 ? 5.930 -2.218 17.226 1.00 94.50 88 ARG A C 1
ATOM 673 O O . ARG A 1 88 ? 6.827 -1.504 16.779 1.00 94.50 88 ARG A O 1
ATOM 680 N N . PHE A 1 89 ? 5.219 -1.950 18.323 1.00 93.88 89 PHE A N 1
ATOM 681 C CA . PHE A 1 89 ? 5.327 -0.754 19.174 1.00 93.88 89 PHE A CA 1
ATOM 682 C C . PHE A 1 89 ? 4.854 0.578 18.567 1.00 93.88 89 PHE A C 1
ATOM 684 O O . PHE A 1 89 ? 5.024 1.611 19.202 1.00 93.88 89 PHE A O 1
ATOM 691 N N . GLU A 1 90 ? 4.245 0.585 17.378 1.00 95.00 90 GLU A N 1
ATOM 692 C CA . GLU A 1 90 ? 3.729 1.816 16.768 1.00 95.00 90 GLU A CA 1
ATOM 693 C C . GLU A 1 90 ? 2.455 1.532 15.962 1.00 95.00 90 GLU A C 1
ATOM 695 O O . GLU A 1 90 ? 2.429 0.652 15.099 1.00 95.00 90 GLU A O 1
ATOM 700 N N . ASN A 1 91 ? 1.388 2.278 16.244 1.00 96.38 91 ASN A N 1
ATOM 701 C CA . ASN A 1 91 ? 0.086 2.112 15.607 1.00 96.38 91 ASN A CA 1
ATOM 702 C C . ASN A 1 91 ? -0.479 3.482 15.217 1.00 96.38 91 ASN A C 1
ATOM 704 O O . ASN A 1 91 ? -0.690 4.317 16.093 1.00 96.38 91 ASN A O 1
ATOM 708 N N . LYS A 1 92 ? -0.712 3.694 13.920 1.00 94.75 92 LYS A N 1
ATOM 709 C CA . LYS A 1 92 ? -1.337 4.894 13.350 1.00 94.75 92 LYS A CA 1
ATOM 710 C C . LYS A 1 92 ? -2.393 4.468 12.327 1.00 94.75 92 LYS A C 1
ATOM 712 O O . LYS A 1 92 ? -2.126 4.518 11.129 1.00 94.75 92 LYS A O 1
ATOM 717 N N . VAL A 1 93 ? -3.522 3.954 12.812 1.00 86.88 93 VAL A N 1
ATOM 718 C CA . VAL A 1 93 ? -4.691 3.458 12.052 1.00 86.88 93 VAL A CA 1
ATOM 719 C C . VAL A 1 93 ? -5.950 3.744 12.855 1.00 86.88 93 VAL A C 1
ATOM 721 O O . VAL A 1 93 ? -5.804 3.788 14.100 1.00 86.88 93 VAL A O 1
#

InterPro domains:
  IPR027417 P-loop containing nucleoside triphosphate hydrolase [G3DSA:3.40.50.300] (1-93)
  IPR027417 P-loop containing nucleoside triphosphate hydrolase [SSF52540] (16-91)

Foldseek 3Di:
DDDPQAQCNVCQVVLLVCVLVDVDDDDDDDPRSCCLQVNLVSCPPRPVCVPPDDDDDDPDPVCQVVSQCNNCVVVVHHALPNGHDDDVPDGRD